Protein AF-A0AAR2LGB0-F1 (afdb_monomer_lite)

Organism: Pygocentrus nattereri (NCBI:txid42514)

Sequence (138 aa):
MSVANVSKIALDTPTNAQEAENTPTNSDILREIRSLKDSMNKQSTDMLKAINDIKGEIQSHSQRIGETEDRISQTEDDVRSLQSKVNLLEKTVETLSDKITEQEDRSRRSNLRLVGLPEKTDGSDFCMFLEKWLKATL

InterPro domains:
  IPR004244 Transposase, L1 [PTHR11505] (23-135)

Structure (mmCIF, N/CA/C/O backbone):
data_AF-A0AAR2LGB0-F1
#
_entry.id   AF-A0AAR2LGB0-F1
#
loop_
_atom_site.group_PDB
_atom_site.id
_atom_site.type_symbol
_atom_site.label_atom_id
_atom_site.label_alt_id
_atom_site.label_comp_id
_atom_site.label_asym_id
_atom_site.label_entity_id
_atom_site.label_seq_id
_atom_site.pdbx_PDB_ins_code
_atom_site.Cartn_x
_atom_site.Cartn_y
_atom_site.Cartn_z
_atom_site.occupancy
_atom_site.B_iso_or_equiv
_atom_site.auth_seq_id
_atom_site.auth_comp_id
_atom_site.auth_asym_id
_atom_site.auth_atom_id
_atom_site.pdbx_PDB_model_num
ATOM 1 N N . MET A 1 1 ? -77.966 22.226 111.808 1.00 41.66 1 MET A N 1
ATOM 2 C CA . MET A 1 1 ? -77.400 21.221 110.884 1.00 41.66 1 MET A CA 1
ATOM 3 C C . MET A 1 1 ? -77.951 21.501 109.496 1.00 41.66 1 MET A C 1
ATOM 5 O O . MET A 1 1 ? -79.123 21.251 109.272 1.00 41.66 1 MET A O 1
ATOM 9 N N . SER A 1 2 ? -77.156 22.099 108.612 1.00 38.88 2 SER A N 1
ATOM 10 C CA . SER A 1 2 ? -77.432 22.138 107.172 1.00 38.88 2 SER A CA 1
ATOM 11 C C . SER A 1 2 ? -76.120 22.492 106.479 1.00 38.88 2 SER A C 1
ATOM 13 O O . SER A 1 2 ? -75.632 23.610 106.623 1.00 38.88 2 SER A O 1
ATOM 15 N N . VAL A 1 3 ? -75.493 21.506 105.842 1.00 37.72 3 VAL A N 1
ATOM 16 C CA . VAL A 1 3 ? -74.303 21.699 105.006 1.00 37.72 3 VAL A CA 1
ATOM 17 C C . VAL A 1 3 ? -74.774 21.756 103.563 1.00 37.72 3 VAL A C 1
ATOM 19 O O . VAL A 1 3 ? -75.309 20.781 103.039 1.00 37.72 3 VAL A O 1
ATOM 22 N N . ALA A 1 4 ? -74.593 22.926 102.955 1.00 39.97 4 ALA A N 1
ATOM 23 C CA . ALA A 1 4 ? -74.747 23.152 101.531 1.00 39.97 4 ALA A CA 1
ATOM 24 C C . ALA A 1 4 ? -73.382 23.058 100.831 1.00 39.97 4 ALA A C 1
ATOM 26 O O . ALA A 1 4 ? -72.343 23.418 101.377 1.00 39.97 4 ALA A O 1
ATOM 27 N N . ASN A 1 5 ? -73.477 22.536 99.616 1.00 48.44 5 ASN A N 1
ATOM 28 C CA . ASN A 1 5 ? -72.507 22.339 98.544 1.00 48.44 5 ASN A CA 1
ATOM 29 C C . ASN A 1 5 ? -71.793 23.641 98.083 1.00 48.44 5 ASN A C 1
ATOM 31 O O . ASN A 1 5 ? -72.214 24.711 98.512 1.00 48.44 5 ASN A O 1
ATOM 35 N N . VAL A 1 6 ? -70.839 23.516 97.126 1.00 37.00 6 VAL A N 1
ATOM 36 C CA . VAL A 1 6 ? -70.042 24.535 96.358 1.00 37.00 6 VAL A CA 1
ATOM 37 C C . VAL A 1 6 ? -68.548 24.496 96.778 1.00 37.00 6 VAL A C 1
ATOM 39 O O . VAL A 1 6 ? -68.259 24.587 97.960 1.00 37.00 6 VAL A O 1
ATOM 42 N N . SER A 1 7 ? -67.506 24.343 95.942 1.00 40.44 7 SER A N 1
ATOM 43 C CA . SER A 1 7 ? -67.323 24.404 94.483 1.00 40.44 7 SER A CA 1
ATOM 44 C C . SER A 1 7 ? -65.999 23.748 94.044 1.00 40.44 7 SER A C 1
ATOM 46 O O . SER A 1 7 ? -65.049 23.654 94.817 1.00 40.44 7 SER A O 1
ATOM 48 N N . LYS A 1 8 ? -65.940 23.369 92.761 1.00 54.72 8 LYS A N 1
ATOM 49 C CA . LYS A 1 8 ? -64.760 22.914 92.004 1.00 54.72 8 LYS A CA 1
ATOM 50 C C . LYS A 1 8 ? -63.662 23.988 91.935 1.00 54.72 8 LYS A C 1
ATOM 52 O O . LYS A 1 8 ? -63.969 25.142 91.654 1.00 54.72 8 LYS A O 1
ATOM 57 N N . ILE A 1 9 ? -62.396 23.579 92.042 1.00 38.78 9 ILE A N 1
ATOM 58 C CA . ILE A 1 9 ? -61.240 24.345 91.548 1.00 38.78 9 ILE A CA 1
ATOM 59 C C . ILE A 1 9 ? -60.494 23.437 90.568 1.00 38.78 9 ILE A C 1
ATOM 61 O O . ILE A 1 9 ? -59.919 22.425 90.961 1.00 38.78 9 ILE A O 1
ATOM 65 N N . ALA A 1 10 ? -60.582 23.775 89.283 1.00 47.50 10 ALA A N 1
ATOM 66 C CA . ALA A 1 10 ? -59.796 23.173 88.218 1.00 47.50 10 ALA A CA 1
ATOM 67 C C . ALA A 1 10 ? -58.414 23.843 88.189 1.00 47.50 10 ALA A C 1
ATOM 69 O O . ALA A 1 10 ? -58.331 25.066 88.078 1.00 47.50 10 ALA A O 1
ATOM 70 N N . LEU A 1 11 ? -57.343 23.053 88.296 1.00 38.88 11 LEU A N 1
ATOM 71 C CA . LEU A 1 11 ? -56.022 23.464 87.828 1.00 38.88 11 LEU A CA 1
ATOM 72 C C . LEU A 1 11 ? -55.925 23.082 86.348 1.00 38.88 11 LEU A C 1
ATOM 74 O O . LEU A 1 11 ? -55.706 21.917 86.025 1.00 38.88 11 LEU A O 1
ATOM 78 N N . ASP A 1 12 ? -56.100 24.067 85.471 1.00 46.06 12 ASP A N 1
ATOM 79 C CA . ASP A 1 12 ? -55.697 23.975 84.069 1.00 46.06 12 ASP A CA 1
ATOM 80 C C . ASP A 1 12 ? -54.195 24.265 83.977 1.00 46.06 12 ASP A C 1
ATOM 82 O O . ASP A 1 12 ? -53.746 25.411 84.016 1.00 46.06 12 ASP A O 1
ATOM 86 N N . THR A 1 13 ? -53.404 23.206 83.850 1.00 42.31 13 THR A N 1
ATOM 87 C CA . THR A 1 13 ? -52.118 23.268 83.150 1.00 42.31 13 THR A CA 1
ATOM 88 C C . THR A 1 13 ? -52.354 22.778 81.725 1.00 42.31 13 THR A C 1
ATOM 90 O O . THR A 1 13 ? -52.750 21.620 81.569 1.00 42.31 13 THR A O 1
ATOM 93 N N . PRO A 1 14 ? -52.107 23.584 80.676 1.00 42.84 14 PRO A N 1
ATOM 94 C CA . PRO A 1 14 ? -52.171 23.089 79.314 1.00 42.84 14 PRO A CA 1
ATOM 95 C C . PRO A 1 14 ? -50.934 22.222 79.069 1.00 42.84 14 PRO A C 1
ATOM 97 O O . PRO A 1 14 ? -49.841 22.713 78.789 1.00 42.84 14 PRO A O 1
ATOM 100 N N . THR A 1 15 ? -51.095 20.906 79.200 1.00 41.28 15 THR A N 1
ATOM 101 C CA . THR A 1 15 ? -50.187 19.948 78.573 1.00 41.28 15 THR A CA 1
ATOM 102 C C . THR A 1 15 ? -50.335 20.126 77.066 1.00 41.28 15 THR A C 1
ATOM 104 O O . THR A 1 15 ? -51.326 19.701 76.476 1.00 41.28 15 THR A O 1
ATOM 107 N N . ASN A 1 16 ? -49.365 20.806 76.454 1.00 48.38 16 ASN A N 1
ATOM 108 C CA . ASN A 1 16 ? -49.228 20.917 75.008 1.00 48.38 16 ASN A CA 1
ATOM 109 C C . ASN A 1 16 ? -48.950 19.515 74.432 1.00 48.38 16 ASN A C 1
ATOM 111 O O . ASN A 1 16 ? -47.809 19.071 74.353 1.00 48.38 16 ASN A O 1
ATOM 115 N N . ALA A 1 17 ? -50.015 18.784 74.107 1.00 45.62 17 ALA A N 1
ATOM 116 C CA . ALA A 1 17 ? -49.994 17.393 73.658 1.00 45.62 17 ALA A CA 1
ATOM 117 C C . ALA A 1 17 ? -49.761 17.251 72.139 1.00 45.62 17 ALA A C 1
ATOM 119 O O . ALA A 1 17 ? -50.320 16.355 71.515 1.00 45.62 17 ALA A O 1
ATOM 120 N N . GLN A 1 18 ? -48.962 18.132 71.528 1.00 45.72 18 GLN A N 1
ATOM 121 C CA . GLN A 1 18 ? -48.789 18.179 70.067 1.00 45.72 18 GLN A CA 1
ATOM 122 C C . GLN A 1 18 ? -47.361 17.937 69.558 1.00 45.72 18 GLN A C 1
ATOM 124 O O . GLN A 1 18 ? -47.142 17.980 68.353 1.00 45.72 18 GLN A O 1
ATOM 129 N N . GLU A 1 19 ? -46.400 17.583 70.415 1.00 42.66 19 GLU A N 1
ATOM 130 C CA . GLU A 1 19 ? -45.032 17.250 69.962 1.00 42.66 19 GLU A CA 1
ATOM 131 C C . GLU A 1 19 ? -44.745 15.741 69.832 1.00 42.66 19 GLU A C 1
ATOM 133 O O . GLU A 1 19 ? -43.673 15.356 69.371 1.00 42.66 19 GLU A O 1
ATOM 138 N N . ALA A 1 20 ? -45.687 14.857 70.177 1.00 48.47 20 ALA A N 1
ATOM 139 C CA . ALA A 1 20 ? -45.423 13.413 70.218 1.00 48.47 20 ALA A CA 1
ATOM 140 C C . ALA A 1 20 ? -45.660 12.660 68.890 1.00 48.47 20 ALA A C 1
ATOM 142 O O . ALA A 1 20 ? -45.253 11.506 68.773 1.00 48.47 20 ALA A O 1
ATOM 143 N N . GLU A 1 21 ? -46.286 13.274 67.881 1.00 51.81 21 GLU A N 1
ATOM 144 C CA . GLU A 1 21 ? -46.810 12.527 66.720 1.00 51.81 21 GLU A CA 1
ATOM 145 C C . GLU A 1 21 ? -45.844 12.398 65.527 1.00 51.81 21 GLU A C 1
ATOM 147 O O . GLU A 1 21 ? -46.144 11.696 64.568 1.00 51.81 21 GLU A O 1
ATOM 152 N N . ASN A 1 22 ? -44.652 13.002 65.594 1.00 64.81 22 ASN A N 1
ATOM 153 C CA . ASN A 1 22 ? -43.679 13.001 64.488 1.00 64.81 22 ASN A CA 1
ATOM 154 C C . ASN A 1 22 ? -42.336 12.336 64.825 1.00 64.81 22 ASN A C 1
ATOM 156 O O . ASN A 1 22 ? -41.328 12.603 64.169 1.00 64.81 22 ASN A O 1
ATOM 160 N N . THR A 1 23 ? -42.288 11.459 65.832 1.00 67.75 23 THR A N 1
ATOM 161 C CA . THR A 1 23 ? -41.100 10.616 66.024 1.00 67.75 23 THR A CA 1
ATOM 162 C C . THR A 1 23 ? -41.213 9.392 65.109 1.00 67.75 23 THR A C 1
ATOM 164 O O . THR A 1 23 ? -42.145 8.605 65.273 1.00 67.75 23 THR A O 1
ATOM 167 N N . PRO A 1 24 ? -40.328 9.232 64.103 1.00 73.94 24 PRO A N 1
ATOM 168 C CA . PRO A 1 24 ? -40.399 8.097 63.191 1.00 73.94 24 PRO A CA 1
ATOM 169 C C . PRO A 1 24 ? -40.338 6.802 63.994 1.00 73.94 24 PRO A C 1
ATOM 171 O O . PRO A 1 24 ? -39.441 6.597 64.815 1.00 73.94 24 PRO A O 1
ATOM 174 N N . THR A 1 25 ? -41.315 5.928 63.769 1.00 88.69 25 THR A N 1
ATOM 175 C CA . THR A 1 25 ? -41.416 4.684 64.528 1.00 88.69 25 THR A CA 1
ATOM 176 C C . THR A 1 25 ? -40.295 3.747 64.074 1.00 88.69 25 THR A C 1
ATOM 178 O O . THR A 1 25 ? -39.894 3.767 62.911 1.00 88.69 25 THR A O 1
ATOM 181 N N . ASN A 1 26 ? -39.827 2.835 64.933 1.00 89.62 26 ASN A N 1
ATOM 182 C CA . ASN A 1 26 ? -38.861 1.790 64.542 1.00 89.62 26 ASN A CA 1
ATOM 183 C C . ASN A 1 26 ? -39.287 1.023 63.269 1.00 89.62 26 ASN A C 1
ATOM 185 O O . ASN A 1 26 ? -38.449 0.582 62.487 1.00 89.62 26 ASN A O 1
ATOM 189 N N . SER A 1 27 ? -40.599 0.898 63.041 1.00 90.69 27 SER A N 1
ATOM 190 C CA . SER A 1 27 ? -41.189 0.341 61.819 1.00 90.69 27 SER A CA 1
ATOM 191 C C . SER A 1 27 ? -40.844 1.151 60.558 1.00 90.69 27 SER A C 1
ATOM 193 O O . SER A 1 27 ? -40.460 0.560 59.546 1.00 90.69 27 SER A O 1
ATOM 195 N N . ASP A 1 28 ? -40.928 2.484 60.623 1.00 92.44 28 ASP A N 1
ATOM 196 C CA . ASP A 1 28 ? -40.602 3.380 59.509 1.00 92.44 28 ASP A CA 1
ATOM 197 C C . ASP A 1 28 ? -39.108 3.322 59.192 1.00 92.44 28 ASP A C 1
ATOM 199 O O . ASP A 1 28 ? -38.730 3.165 58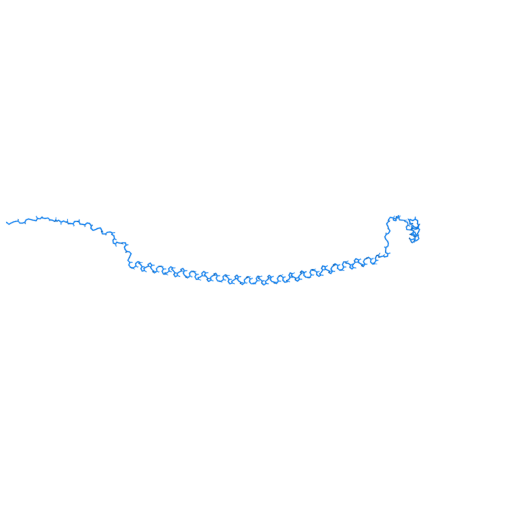.034 1.00 92.44 28 ASP A O 1
ATOM 203 N N . ILE A 1 29 ? -38.260 3.319 60.226 1.00 93.38 29 ILE A N 1
ATOM 204 C CA . ILE A 1 29 ? -36.805 3.176 60.079 1.00 93.38 29 ILE A CA 1
ATOM 205 C C . ILE A 1 29 ? -36.464 1.853 59.371 1.00 93.38 29 ILE A C 1
ATOM 207 O O . ILE A 1 29 ? -35.687 1.831 58.418 1.00 93.38 29 ILE A O 1
ATOM 211 N N . LEU A 1 30 ? -37.086 0.738 59.774 1.00 93.88 30 LEU A N 1
ATOM 212 C CA . LEU A 1 30 ? -36.885 -0.567 59.131 1.00 93.88 30 LEU A CA 1
ATOM 213 C C . LEU A 1 30 ? -37.427 -0.624 57.694 1.00 93.88 30 LEU A C 1
ATOM 215 O O . LEU A 1 30 ? -36.921 -1.400 56.877 1.00 93.88 30 LEU A O 1
ATOM 219 N N . ARG A 1 31 ? -38.474 0.142 57.362 1.00 95.38 31 ARG A N 1
ATOM 220 C CA . ARG A 1 31 ? -38.957 0.277 55.979 1.00 95.38 31 ARG A CA 1
ATOM 221 C C . ARG A 1 31 ? -37.936 1.021 55.126 1.00 95.38 31 ARG A C 1
ATOM 223 O O . ARG A 1 31 ? -37.574 0.507 54.071 1.00 95.38 31 ARG A O 1
ATOM 230 N N . GLU A 1 32 ? -37.428 2.155 55.597 1.00 95.31 32 GLU A N 1
ATOM 231 C CA . GLU A 1 32 ? -36.436 2.938 54.855 1.00 95.31 32 GLU A CA 1
ATOM 232 C C . GLU A 1 32 ? -35.113 2.184 54.683 1.00 95.31 32 GLU A C 1
ATOM 234 O O . GLU A 1 32 ? -34.548 2.192 53.595 1.00 95.31 32 GLU A O 1
ATOM 239 N N . ILE A 1 33 ? -34.657 1.429 55.691 1.00 95.88 33 ILE A N 1
ATOM 240 C CA . ILE A 1 33 ? -33.471 0.561 55.556 1.00 95.88 33 ILE A CA 1
ATOM 241 C C . ILE A 1 33 ? -33.677 -0.496 54.461 1.00 95.88 33 ILE A C 1
ATOM 243 O O . ILE A 1 33 ? -32.760 -0.766 53.684 1.00 95.88 33 ILE A O 1
ATOM 247 N N . ARG A 1 34 ? -34.872 -1.098 54.374 1.00 96.19 34 ARG A N 1
ATOM 248 C CA . ARG A 1 34 ? -35.196 -2.057 53.303 1.00 96.19 34 ARG A CA 1
ATOM 249 C C . ARG A 1 34 ? -35.237 -1.381 51.936 1.00 96.19 34 ARG A C 1
ATOM 251 O O . ARG A 1 34 ? -34.611 -1.884 51.013 1.00 96.19 34 ARG A O 1
ATOM 258 N N . SER A 1 35 ? -35.881 -0.221 51.840 1.00 97.06 35 SER A N 1
ATOM 259 C CA . SER A 1 35 ? -35.918 0.590 50.619 1.00 97.06 35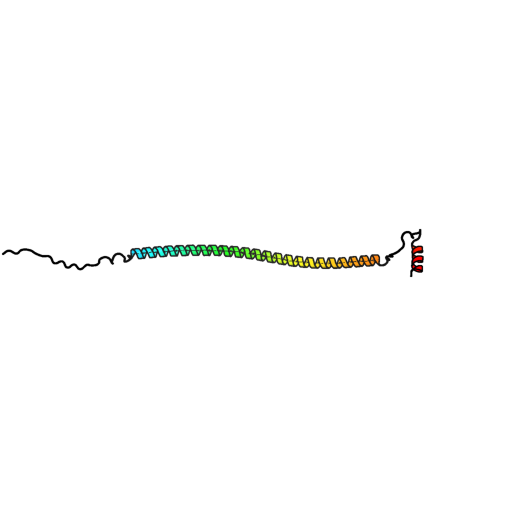 SER A CA 1
ATOM 260 C C . SER A 1 35 ? -34.509 0.960 50.137 1.00 97.06 35 SER A C 1
ATOM 262 O O . SER A 1 35 ? -34.167 0.757 48.972 1.00 97.06 35 SER A O 1
ATOM 264 N N . LEU A 1 36 ? -33.645 1.413 51.052 1.00 97.31 36 LEU A N 1
ATOM 265 C CA . LEU A 1 36 ? -32.252 1.737 50.758 1.00 97.31 36 LEU A CA 1
ATOM 266 C C . LEU A 1 36 ? -31.478 0.502 50.288 1.00 97.31 36 LEU A C 1
ATOM 268 O O . LEU A 1 36 ? -30.767 0.577 49.289 1.00 97.31 36 LEU A O 1
ATOM 272 N N . LYS A 1 37 ? -31.648 -0.641 50.965 1.00 97.25 37 LYS A N 1
ATOM 273 C CA . LYS A 1 37 ? -31.042 -1.917 50.563 1.00 97.25 37 LYS A CA 1
ATOM 274 C C . LYS A 1 37 ? -31.458 -2.303 49.142 1.00 97.25 37 LYS A C 1
ATOM 276 O O . LYS A 1 37 ? -30.603 -2.682 48.346 1.00 97.25 37 LYS A O 1
ATOM 281 N N . ASP A 1 38 ? -32.742 -2.203 48.817 1.00 97.31 38 ASP A N 1
ATOM 282 C CA . ASP A 1 38 ? -33.262 -2.569 47.499 1.00 97.31 38 ASP A CA 1
ATOM 283 C C . ASP A 1 38 ? -32.760 -1.611 46.410 1.00 97.31 38 ASP A C 1
ATOM 285 O O . ASP A 1 38 ? -32.332 -2.057 45.344 1.00 97.31 38 ASP A O 1
ATOM 289 N N . SER A 1 39 ? -32.714 -0.307 46.702 1.00 97.94 39 SER A N 1
ATOM 290 C CA . SER A 1 39 ? -32.137 0.709 45.816 1.00 97.94 39 SER A CA 1
ATOM 291 C C . SER A 1 39 ? -30.647 0.463 45.552 1.00 97.94 39 SER A C 1
ATOM 293 O O . SER A 1 39 ? -30.223 0.417 44.397 1.00 97.94 39 SER A O 1
ATOM 295 N N . MET A 1 40 ? -29.857 0.213 46.603 1.00 97.56 40 MET A N 1
ATOM 296 C CA . MET A 1 40 ? -28.430 -0.101 46.479 1.00 97.56 40 MET A CA 1
ATOM 297 C C . MET A 1 40 ? -28.194 -1.387 45.686 1.00 97.56 40 MET A C 1
ATOM 299 O O . MET A 1 40 ? -27.305 -1.430 44.837 1.00 97.56 40 MET A O 1
ATOM 303 N N . ASN A 1 41 ? -28.997 -2.427 45.924 1.00 97.69 41 ASN A N 1
ATOM 304 C CA . ASN A 1 41 ? -28.912 -3.669 45.160 1.00 97.69 41 ASN A CA 1
ATOM 305 C C . ASN A 1 41 ? -29.208 -3.426 43.681 1.00 97.69 41 ASN A C 1
ATOM 307 O O . ASN A 1 41 ? -28.454 -3.898 42.834 1.00 97.69 41 ASN A O 1
ATOM 311 N N . LYS A 1 42 ? -30.249 -2.645 43.373 1.00 97.75 42 LYS A N 1
ATOM 312 C CA . LYS A 1 42 ? -30.596 -2.283 41.997 1.00 97.75 42 LYS A CA 1
ATOM 313 C C . LYS A 1 42 ? -29.478 -1.492 41.313 1.00 97.75 42 LYS A C 1
ATOM 315 O O . LYS A 1 42 ? -29.071 -1.837 40.209 1.00 97.75 42 LYS A O 1
ATOM 320 N N . GLN A 1 43 ? -28.928 -0.478 41.980 1.00 98.00 43 GLN A N 1
ATOM 321 C CA . GLN A 1 43 ? -27.793 0.277 41.442 1.00 98.00 43 GLN A CA 1
ATOM 322 C C . GLN A 1 43 ? -26.571 -0.619 41.216 1.00 98.00 43 GLN A C 1
ATOM 324 O O . GL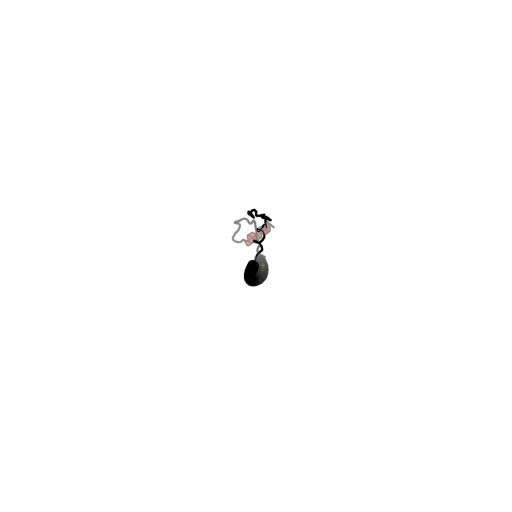N A 1 43 ? -25.905 -0.496 40.193 1.00 98.00 43 GLN A O 1
ATOM 329 N N . SER A 1 44 ? -26.295 -1.547 42.134 1.00 98.19 44 SER A N 1
ATOM 330 C CA . SER A 1 44 ? -25.207 -2.517 41.986 1.00 98.19 44 SER A CA 1
ATOM 331 C C . SER A 1 44 ? -25.417 -3.425 40.771 1.00 98.19 44 SER A C 1
ATOM 333 O O . SER A 1 44 ? -24.502 -3.601 39.967 1.00 98.19 44 SER A O 1
ATOM 335 N N . THR A 1 45 ? -26.635 -3.939 40.565 1.00 98.12 45 THR A N 1
ATOM 336 C CA . THR A 1 45 ? -26.952 -4.752 39.380 1.00 98.12 45 THR A CA 1
ATOM 337 C C . THR A 1 45 ? -26.847 -3.957 38.083 1.00 98.12 45 THR A C 1
ATOM 339 O O . THR A 1 45 ? -26.303 -4.468 37.104 1.00 98.12 45 THR A O 1
ATOM 342 N N . ASP A 1 46 ? -27.306 -2.705 38.079 1.00 98.19 46 ASP A N 1
ATOM 343 C CA . ASP A 1 46 ? -27.243 -1.832 36.906 1.00 98.19 46 ASP A CA 1
ATOM 344 C C . ASP A 1 46 ? -25.784 -1.484 36.560 1.00 98.19 46 ASP A C 1
ATOM 346 O O . ASP A 1 46 ? -25.392 -1.543 35.393 1.00 98.19 46 ASP A O 1
ATOM 350 N N . MET A 1 47 ? -24.943 -1.215 37.568 1.00 98.25 47 MET A N 1
ATOM 351 C CA . MET A 1 47 ? -23.503 -1.003 37.380 1.00 98.25 47 MET A CA 1
ATOM 352 C C . MET A 1 47 ? -22.802 -2.250 36.838 1.00 98.25 47 MET A C 1
ATOM 354 O O . MET A 1 47 ? -22.011 -2.145 35.904 1.00 98.25 47 MET A O 1
ATOM 358 N N . LEU A 1 48 ? -23.097 -3.436 37.380 1.00 98.19 48 LEU A N 1
ATOM 359 C CA . LEU A 1 48 ? -22.525 -4.691 36.882 1.00 98.19 48 LEU A CA 1
ATOM 360 C C . LEU A 1 48 ? -22.908 -4.952 35.424 1.00 98.19 48 LEU A C 1
ATOM 362 O O . LEU A 1 48 ? -22.079 -5.424 34.645 1.00 98.19 48 LEU A O 1
ATOM 366 N N . LYS A 1 49 ? -24.145 -4.619 35.043 1.00 98.25 49 LYS A N 1
ATOM 367 C CA . LYS A 1 49 ? -24.591 -4.704 33.654 1.00 98.25 49 LYS A CA 1
ATOM 368 C C . LYS A 1 49 ? -23.791 -3.753 32.762 1.00 98.25 49 LYS A C 1
ATOM 370 O O . LYS A 1 49 ? -23.194 -4.213 31.797 1.00 98.25 49 LYS A O 1
ATOM 375 N N . ALA A 1 50 ? -23.698 -2.475 33.131 1.00 98.38 50 ALA A N 1
ATOM 376 C CA . ALA A 1 50 ? -22.940 -1.486 32.364 1.00 98.38 50 ALA A CA 1
ATOM 377 C C . ALA A 1 50 ? -21.456 -1.872 32.210 1.00 98.38 50 ALA A C 1
ATOM 379 O O . ALA A 1 50 ? -20.888 -1.729 31.131 1.00 98.38 50 ALA A O 1
ATOM 380 N N . ILE A 1 51 ? -20.831 -2.416 33.260 1.00 98.38 51 ILE A N 1
ATOM 381 C CA . ILE A 1 51 ? -19.446 -2.908 33.205 1.00 98.38 51 ILE A CA 1
ATOM 382 C C . ILE A 1 51 ? -19.307 -4.067 32.212 1.00 98.38 51 ILE A C 1
ATOM 384 O O . ILE A 1 51 ? -18.336 -4.111 31.457 1.00 98.38 51 ILE A O 1
ATOM 388 N N . ASN A 1 52 ? -20.254 -5.007 32.202 1.00 98.25 52 ASN A N 1
ATOM 389 C CA . ASN A 1 52 ? -20.232 -6.120 31.254 1.00 98.25 52 ASN A CA 1
ATOM 390 C C . ASN A 1 52 ? -20.443 -5.652 29.811 1.00 98.25 52 ASN A C 1
ATOM 392 O O . ASN A 1 52 ? -19.747 -6.141 28.922 1.00 98.25 52 ASN A O 1
ATOM 396 N N . ASP A 1 53 ? -21.337 -4.688 29.594 1.00 98.38 53 ASP A N 1
ATOM 397 C CA . ASP A 1 53 ? -21.580 -4.100 28.276 1.00 98.38 53 ASP A CA 1
ATOM 398 C C . ASP A 1 53 ? -20.303 -3.406 27.761 1.00 98.38 53 ASP A C 1
ATOM 400 O O . ASP A 1 53 ? -19.810 -3.735 26.681 1.00 98.38 53 ASP A O 1
ATOM 404 N N . ILE A 1 54 ? -19.672 -2.560 28.589 1.00 98.44 54 ILE A N 1
ATOM 405 C CA . ILE A 1 54 ? -18.396 -1.894 28.267 1.00 98.44 54 ILE A CA 1
ATOM 406 C C . ILE A 1 54 ? -17.287 -2.916 27.996 1.00 98.44 54 ILE A C 1
ATOM 408 O O . ILE A 1 54 ? -16.510 -2.765 27.055 1.00 98.44 54 ILE A O 1
ATOM 412 N N . LYS A 1 55 ? -17.198 -3.984 28.796 1.00 98.38 55 LYS A N 1
ATOM 413 C CA . LYS A 1 55 ? -16.220 -5.056 28.573 1.00 98.38 55 LYS A CA 1
ATOM 414 C C . LYS A 1 55 ? -16.419 -5.712 27.203 1.00 98.38 55 LYS A C 1
ATOM 416 O O . LYS A 1 55 ? -15.430 -5.981 26.521 1.00 98.38 55 LYS A O 1
ATOM 421 N N . GLY A 1 56 ? -17.667 -5.955 26.804 1.00 98.50 56 GLY A N 1
ATOM 422 C CA . GLY A 1 56 ? -17.999 -6.494 25.486 1.00 98.50 56 GLY A CA 1
ATOM 423 C C . GLY A 1 56 ? -17.596 -5.549 24.353 1.00 98.50 56 GLY A C 1
ATOM 424 O O . GLY A 1 56 ? -16.967 -5.977 23.384 1.00 98.50 56 GLY A O 1
ATOM 425 N N . GLU A 1 57 ? -17.878 -4.254 24.498 1.00 98.44 57 GLU A N 1
ATOM 426 C CA . GLU A 1 57 ? -17.472 -3.235 23.525 1.00 98.44 57 GLU A CA 1
ATOM 427 C C . GLU A 1 57 ? -15.949 -3.136 23.393 1.00 98.44 57 GLU A C 1
ATOM 429 O O . GLU A 1 57 ? -15.433 -3.135 22.274 1.00 98.44 57 GLU A O 1
ATOM 434 N N . ILE A 1 58 ? -15.215 -3.146 24.512 1.00 98.56 58 ILE A N 1
ATOM 435 C CA . ILE A 1 58 ? -13.744 -3.134 24.521 1.00 98.56 58 ILE A CA 1
ATOM 436 C C . ILE A 1 58 ? -13.182 -4.361 23.798 1.00 98.56 58 ILE A C 1
ATOM 438 O O . ILE A 1 58 ? -12.255 -4.223 23.002 1.00 98.56 58 ILE A O 1
ATOM 442 N N . GLN A 1 59 ? -13.738 -5.553 24.028 1.00 98.44 59 GLN A N 1
ATOM 443 C CA . GLN A 1 59 ? -13.303 -6.767 23.328 1.00 98.44 59 GLN A CA 1
ATOM 444 C C . GLN A 1 59 ? -13.545 -6.667 21.817 1.00 98.44 59 GLN A C 1
ATOM 446 O O . GLN A 1 59 ? -12.647 -6.965 21.030 1.00 98.44 59 GLN A O 1
ATOM 451 N N . SER A 1 60 ? -14.720 -6.180 21.412 1.00 98.50 60 SER A N 1
ATOM 452 C CA . SER A 1 60 ? -15.053 -5.939 20.003 1.00 98.50 60 SER A CA 1
ATOM 453 C C . SER A 1 60 ? -14.115 -4.915 19.355 1.00 98.50 60 SER A C 1
ATOM 455 O O . SER A 1 60 ? -13.625 -5.118 18.244 1.00 98.50 60 SER A O 1
ATOM 457 N N . HIS A 1 61 ? -13.813 -3.818 20.054 1.00 98.44 61 HIS A N 1
ATOM 458 C CA . HIS A 1 61 ? -12.881 -2.803 19.570 1.00 98.44 61 HIS A CA 1
ATOM 459 C C . HIS A 1 61 ? -11.458 -3.343 19.467 1.00 98.44 61 HIS A C 1
ATOM 461 O O . HIS A 1 61 ? -10.809 -3.115 18.452 1.00 98.44 61 HIS A O 1
ATOM 467 N N . SER A 1 62 ? -10.999 -4.111 20.456 1.00 98.44 62 SER A N 1
ATOM 468 C CA . SER A 1 62 ? -9.682 -4.749 20.423 1.00 98.44 62 SER A CA 1
ATOM 469 C C . SER A 1 62 ? -9.536 -5.690 19.228 1.00 98.44 62 SER A C 1
ATOM 471 O O . SER A 1 62 ? -8.497 -5.675 18.577 1.00 98.44 62 SER A O 1
ATOM 473 N N . GLN A 1 63 ? -10.574 -6.470 18.905 1.00 98.38 63 GLN A N 1
ATOM 474 C CA . GLN A 1 63 ? -10.567 -7.333 17.724 1.00 98.38 63 GLN A CA 1
ATOM 475 C C . GLN A 1 63 ? -10.475 -6.511 16.432 1.00 98.38 63 GLN A C 1
ATOM 477 O O . GLN A 1 63 ? -9.610 -6.761 15.598 1.00 98.38 63 GLN A O 1
ATOM 482 N N . ARG A 1 64 ? -11.335 -5.496 16.280 1.00 98.38 64 ARG A N 1
ATOM 483 C CA . ARG A 1 64 ? -11.350 -4.637 15.085 1.00 98.38 64 ARG A CA 1
ATOM 484 C C . ARG A 1 64 ? -10.043 -3.870 14.889 1.00 98.38 64 ARG A C 1
ATOM 486 O O . ARG A 1 64 ? -9.652 -3.624 13.749 1.00 98.38 64 ARG A O 1
ATOM 493 N N . ILE A 1 65 ? -9.404 -3.457 15.983 1.00 98.50 65 ILE A N 1
ATOM 494 C CA . ILE A 1 65 ? -8.089 -2.811 15.955 1.00 98.50 65 ILE A CA 1
ATOM 495 C C . ILE A 1 65 ? -7.050 -3.801 15.437 1.00 98.50 65 ILE A C 1
ATOM 497 O O . ILE A 1 65 ? -6.398 -3.472 14.456 1.00 98.50 65 ILE A O 1
ATOM 501 N N . GLY A 1 66 ? -6.982 -5.020 15.984 1.00 98.44 66 GLY A N 1
ATOM 502 C CA . GLY A 1 66 ? -6.048 -6.044 15.500 1.00 98.44 66 GLY A CA 1
ATOM 503 C C . GLY A 1 66 ? -6.228 -6.357 14.010 1.00 98.44 66 GLY A C 1
ATOM 504 O O . GLY A 1 66 ? -5.275 -6.306 13.243 1.00 98.44 66 GLY A O 1
ATOM 505 N N . GLU A 1 67 ? -7.469 -6.549 13.554 1.00 98.38 67 GLU A N 1
ATOM 506 C CA . GLU A 1 67 ? -7.763 -6.760 12.126 1.00 98.38 67 GLU A CA 1
ATOM 507 C C . GLU A 1 67 ? -7.329 -5.572 11.247 1.00 98.38 67 GLU A C 1
ATOM 509 O O . GLU A 1 67 ? -6.942 -5.738 10.088 1.00 98.38 67 GLU A O 1
ATOM 514 N N . THR A 1 68 ? -7.423 -4.350 11.775 1.00 98.25 68 THR A N 1
ATOM 515 C CA . THR A 1 68 ? -6.993 -3.142 11.063 1.00 98.25 68 THR A CA 1
ATOM 516 C C . THR A 1 68 ? -5.472 -3.035 11.033 1.00 98.25 68 THR A C 1
ATOM 518 O O . THR A 1 68 ? -4.924 -2.702 9.986 1.00 98.25 68 THR A O 1
ATOM 521 N N . GLU A 1 69 ? -4.793 -3.350 12.135 1.00 98.44 69 GLU A N 1
ATOM 522 C CA . GLU A 1 69 ? -3.331 -3.399 12.228 1.00 98.44 69 GLU A CA 1
ATOM 523 C C . GLU A 1 69 ? -2.751 -4.418 11.238 1.00 98.44 69 GLU A C 1
ATOM 525 O O . GLU A 1 69 ? -1.862 -4.066 10.464 1.00 98.44 69 GLU A O 1
ATOM 530 N N . ASP A 1 70 ? -3.327 -5.620 11.158 1.00 98.44 70 ASP A N 1
ATOM 531 C CA . ASP A 1 70 ? -2.915 -6.654 10.200 1.00 98.44 70 ASP A CA 1
ATOM 532 C C . ASP A 1 70 ? -3.078 -6.181 8.747 1.00 98.44 70 ASP A C 1
ATOM 534 O O . ASP A 1 70 ? -2.178 -6.322 7.914 1.00 98.44 70 ASP A O 1
ATOM 538 N N . ARG A 1 71 ? -4.222 -5.556 8.429 1.00 98.25 71 ARG A N 1
ATOM 539 C CA . ARG A 1 71 ? -4.479 -4.994 7.093 1.00 98.25 71 ARG A CA 1
ATOM 540 C C . ARG A 1 71 ? -3.520 -3.861 6.744 1.00 98.25 71 ARG A C 1
ATOM 542 O O . ARG A 1 71 ? -3.118 -3.753 5.583 1.00 98.25 71 ARG A O 1
ATOM 549 N N . ILE A 1 72 ? -3.180 -3.008 7.711 1.00 98.50 72 ILE A N 1
ATOM 550 C CA . ILE A 1 72 ? -2.200 -1.934 7.526 1.00 98.50 72 ILE A CA 1
ATOM 551 C C . ILE A 1 72 ? -0.825 -2.542 7.267 1.00 98.50 72 ILE A C 1
ATOM 553 O O . ILE A 1 72 ? -0.211 -2.179 6.270 1.00 98.50 72 ILE A O 1
ATOM 557 N N . SER A 1 73 ? -0.392 -3.516 8.072 1.00 98.38 73 SER A N 1
ATOM 558 C CA . SER A 1 73 ? 0.894 -4.197 7.886 1.00 98.38 73 SER A CA 1
ATOM 559 C C . SER A 1 73 ? 1.014 -4.801 6.486 1.00 98.38 73 SER A C 1
ATOM 561 O O . SER A 1 73 ? 2.000 -4.559 5.793 1.00 98.38 73 SER A O 1
ATOM 563 N N . GLN A 1 74 ? -0.018 -5.516 6.024 1.00 98.38 74 GLN A N 1
ATOM 564 C CA . GLN A 1 74 ? -0.025 -6.086 4.675 1.00 98.38 74 GLN A CA 1
ATOM 565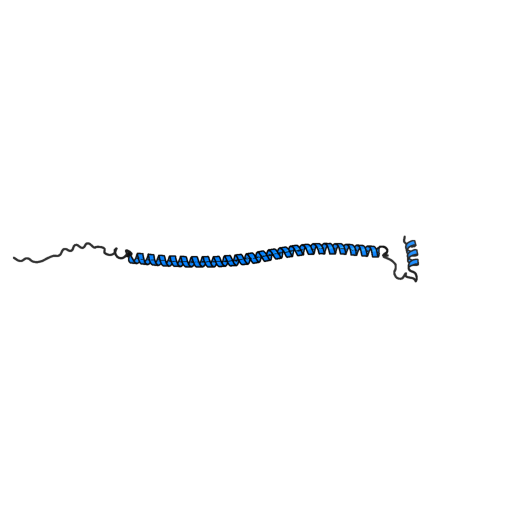 C C . GLN A 1 74 ? 0.042 -4.999 3.592 1.00 98.38 74 GLN A C 1
ATOM 567 O O . GLN A 1 74 ? 0.794 -5.122 2.627 1.00 98.38 74 GLN A O 1
ATOM 572 N N . THR A 1 75 ? -0.719 -3.914 3.761 1.00 98.31 75 THR A N 1
ATOM 573 C CA . THR A 1 75 ? -0.722 -2.795 2.807 1.00 98.31 75 THR A CA 1
ATOM 574 C C . THR A 1 75 ? 0.642 -2.105 2.753 1.00 98.31 75 THR A C 1
ATOM 576 O O . THR A 1 75 ? 1.102 -1.735 1.675 1.00 98.31 75 THR A O 1
ATOM 579 N N . GLU A 1 76 ? 1.314 -1.935 3.892 1.00 98.50 76 GLU A N 1
ATOM 580 C CA . GLU A 1 76 ? 2.661 -1.364 3.945 1.00 98.50 76 GLU A CA 1
ATOM 581 C C . GLU A 1 76 ? 3.681 -2.231 3.201 1.00 98.50 76 GLU A C 1
ATOM 583 O O . GLU A 1 76 ? 4.501 -1.701 2.446 1.00 98.50 76 GLU A O 1
ATOM 588 N N . ASP A 1 77 ? 3.618 -3.551 3.370 1.00 98.38 77 ASP A N 1
ATOM 589 C CA . ASP A 1 77 ? 4.505 -4.484 2.674 1.00 98.38 77 ASP A CA 1
ATOM 590 C C . ASP A 1 77 ? 4.259 -4.489 1.160 1.00 98.38 77 ASP A C 1
ATOM 592 O O . ASP A 1 77 ? 5.211 -4.433 0.370 1.00 98.38 77 ASP A O 1
ATOM 596 N N . ASP A 1 78 ? 2.993 -4.447 0.740 1.00 98.38 78 ASP A N 1
ATOM 597 C CA . ASP A 1 78 ? 2.619 -4.330 -0.670 1.00 98.38 78 ASP A CA 1
ATOM 598 C C . ASP A 1 78 ? 3.136 -3.017 -1.276 1.00 98.38 78 ASP A C 1
ATOM 600 O O . ASP A 1 78 ? 3.700 -3.011 -2.375 1.00 98.38 78 ASP A O 1
ATOM 604 N N . VAL A 1 79 ? 3.016 -1.898 -0.551 1.00 98.56 79 VAL A N 1
ATOM 605 C CA . VAL A 1 79 ? 3.540 -0.594 -0.984 1.00 98.56 79 VAL A CA 1
ATOM 606 C C . VAL A 1 79 ? 5.061 -0.633 -1.132 1.00 98.56 79 VAL A C 1
ATOM 608 O O . VAL A 1 79 ? 5.572 -0.182 -2.160 1.00 98.56 79 VAL A O 1
ATOM 611 N N . ARG A 1 80 ? 5.795 -1.213 -0.173 1.00 98.38 80 ARG A N 1
ATOM 612 C CA . ARG A 1 80 ? 7.262 -1.371 -0.265 1.00 98.38 80 ARG A CA 1
ATOM 613 C C . ARG A 1 80 ? 7.662 -2.206 -1.485 1.00 98.38 80 ARG A C 1
ATOM 615 O O . ARG A 1 80 ? 8.600 -1.855 -2.211 1.00 98.38 80 ARG A O 1
ATOM 622 N N . SER A 1 81 ? 6.935 -3.293 -1.744 1.00 98.38 81 SER A N 1
ATOM 623 C CA . SER A 1 81 ? 7.145 -4.157 -2.910 1.00 98.38 81 SER A CA 1
ATOM 624 C C . SER A 1 81 ? 6.895 -3.409 -4.226 1.00 98.38 81 SER A C 1
ATOM 626 O O . SER A 1 81 ? 7.732 -3.428 -5.135 1.00 98.38 81 SER A O 1
ATOM 628 N N . LEU A 1 82 ? 5.788 -2.665 -4.313 1.00 98.38 82 LEU A N 1
ATOM 629 C CA . LEU A 1 82 ? 5.449 -1.855 -5.483 1.00 98.38 82 LEU A CA 1
ATOM 630 C C . LEU A 1 82 ? 6.478 -0.751 -5.736 1.00 98.38 82 LEU A C 1
ATOM 632 O O . LEU A 1 82 ? 6.925 -0.599 -6.870 1.00 98.38 82 LEU A O 1
ATOM 636 N N . GLN A 1 83 ? 6.912 -0.031 -4.701 1.00 98.56 83 GLN A N 1
ATOM 637 C CA . GLN A 1 83 ? 7.961 0.989 -4.812 1.00 98.56 83 GLN A CA 1
ATOM 638 C C . GLN A 1 83 ? 9.273 0.401 -5.343 1.00 98.56 83 GLN A C 1
ATOM 640 O O . GLN A 1 83 ? 9.927 1.001 -6.200 1.00 98.56 83 GLN A O 1
ATOM 645 N N . SER A 1 84 ? 9.643 -0.795 -4.882 1.00 98.31 84 SER A N 1
ATOM 646 C CA . SER A 1 84 ? 10.835 -1.503 -5.364 1.00 98.31 84 SER A CA 1
ATOM 647 C C . SER A 1 84 ? 10.706 -1.876 -6.843 1.00 98.31 84 SER A C 1
ATOM 649 O O . SER A 1 84 ? 11.637 -1.679 -7.627 1.00 98.31 84 SER A O 1
ATOM 651 N N . LYS A 1 85 ? 9.527 -2.361 -7.252 1.00 98.38 85 LYS A N 1
ATOM 652 C CA . LYS A 1 85 ? 9.234 -2.705 -8.648 1.00 98.38 85 LYS A CA 1
ATOM 653 C C . LYS A 1 85 ? 9.236 -1.478 -9.560 1.00 98.38 85 LYS A C 1
ATOM 655 O O . LYS A 1 85 ? 9.780 -1.558 -10.657 1.00 98.38 85 LYS A O 1
ATOM 660 N N . VAL A 1 86 ? 8.664 -0.360 -9.116 1.00 98.62 86 VAL A N 1
ATOM 661 C CA . VAL A 1 86 ? 8.668 0.906 -9.863 1.00 98.62 86 VAL A CA 1
ATOM 662 C C . VAL A 1 86 ? 10.099 1.378 -10.098 1.00 98.62 86 VAL A C 1
ATOM 664 O O . VAL A 1 86 ? 10.474 1.562 -11.249 1.00 98.62 86 VAL A O 1
ATOM 667 N N . ASN A 1 87 ? 10.934 1.427 -9.056 1.00 98.38 87 ASN A N 1
ATOM 668 C CA . ASN A 1 87 ? 12.346 1.803 -9.194 1.00 98.38 87 ASN A CA 1
ATOM 669 C C . ASN A 1 87 ? 13.107 0.911 -10.190 1.00 98.38 87 ASN A C 1
ATOM 671 O O . ASN A 1 87 ? 13.948 1.384 -10.955 1.00 98.38 87 ASN A O 1
ATOM 675 N N . LEU A 1 88 ? 12.843 -0.400 -10.181 1.00 98.31 88 LEU A N 1
ATOM 676 C CA . LEU A 1 88 ? 13.467 -1.323 -11.129 1.00 98.31 88 LEU A CA 1
ATOM 677 C C . LEU A 1 88 ? 13.012 -1.048 -12.569 1.00 98.31 88 LEU A C 1
ATOM 679 O O . LEU A 1 88 ? 13.829 -1.072 -13.493 1.00 98.31 88 LEU A O 1
ATOM 683 N N . LEU A 1 89 ? 11.717 -0.798 -12.761 1.00 98.44 89 LEU A N 1
ATOM 684 C CA . LEU A 1 89 ? 11.152 -0.491 -14.070 1.00 98.44 89 LEU A CA 1
ATOM 685 C C . LEU A 1 89 ? 11.675 0.841 -14.606 1.00 98.44 89 LEU A C 1
ATOM 687 O O . LEU A 1 89 ? 12.070 0.887 -15.765 1.00 98.44 89 LEU A O 1
ATOM 691 N N . GLU A 1 90 ? 11.760 1.877 -13.775 1.00 98.56 90 GLU A N 1
ATOM 692 C CA . GLU A 1 90 ? 12.325 3.181 -14.145 1.00 98.56 90 GLU A CA 1
ATOM 693 C C . GLU A 1 90 ? 13.766 3.042 -14.646 1.00 98.56 90 GLU A C 1
ATOM 695 O O . GLU A 1 90 ? 14.071 3.463 -15.760 1.00 98.56 90 GLU A O 1
ATOM 700 N N . LYS A 1 91 ? 14.624 2.333 -13.900 1.00 98.31 91 LYS A N 1
ATOM 701 C CA . LYS A 1 91 ? 16.007 2.046 -14.328 1.00 98.31 91 LYS A CA 1
ATOM 702 C C . LYS A 1 91 ? 16.075 1.256 -15.630 1.00 98.31 91 LYS A C 1
ATOM 704 O O . LYS A 1 91 ? 16.967 1.461 -16.454 1.00 98.31 91 LYS A O 1
ATOM 709 N N . THR A 1 92 ? 15.150 0.316 -15.811 1.00 98.25 92 THR A N 1
ATOM 710 C CA . THR A 1 92 ? 15.079 -0.488 -17.035 1.00 98.25 92 THR A CA 1
ATOM 711 C C . THR A 1 92 ? 14.692 0.385 -18.225 1.00 98.25 92 THR A C 1
ATOM 713 O O . THR A 1 92 ? 15.307 0.270 -19.281 1.00 98.25 92 THR A O 1
ATOM 716 N N . VAL A 1 93 ? 13.712 1.274 -18.055 1.00 98.56 93 VAL A N 1
ATOM 717 C CA . VAL A 1 93 ? 13.285 2.226 -19.086 1.00 98.56 93 VAL A CA 1
ATOM 718 C C . VAL A 1 93 ? 14.423 3.171 -19.456 1.00 98.56 93 VAL A C 1
ATOM 720 O O . VAL A 1 93 ? 14.697 3.321 -20.642 1.00 98.56 93 VAL A O 1
ATOM 723 N N . GLU A 1 94 ? 15.124 3.736 -18.472 1.00 98.38 94 GLU A N 1
ATOM 724 C CA . GLU A 1 94 ? 16.298 4.589 -18.694 1.00 98.38 94 GLU A CA 1
ATOM 725 C C . GLU A 1 94 ? 17.369 3.850 -19.511 1.00 98.38 94 GLU A C 1
ATOM 727 O O . GLU A 1 94 ? 17.739 4.279 -20.602 1.00 98.38 94 GLU A O 1
ATOM 732 N N . THR A 1 95 ? 17.751 2.649 -19.069 1.00 98.25 95 THR A N 1
ATOM 733 C CA . THR A 1 95 ? 18.748 1.819 -19.765 1.00 98.25 95 THR A CA 1
ATOM 734 C C . THR A 1 95 ? 18.332 1.484 -21.201 1.00 98.25 95 THR A C 1
ATOM 736 O O . THR A 1 95 ? 19.170 1.417 -22.102 1.00 98.25 95 THR A O 1
ATOM 739 N N . LEU A 1 96 ? 17.049 1.198 -21.435 1.00 98.19 96 LEU A N 1
ATOM 740 C CA . LEU A 1 96 ? 16.542 0.899 -22.775 1.00 98.19 96 LEU A CA 1
ATOM 741 C C . LEU A 1 96 ? 16.512 2.148 -23.658 1.00 98.19 96 LEU A C 1
ATOM 743 O O . LEU A 1 96 ? 16.859 2.051 -24.832 1.00 98.19 96 LEU A O 1
ATOM 747 N N . SER A 1 97 ? 16.144 3.299 -23.100 1.00 98.19 97 SER A N 1
ATOM 748 C CA . SER A 1 97 ? 16.158 4.585 -23.799 1.00 98.19 97 SER A CA 1
ATOM 749 C C . SER A 1 97 ? 17.568 4.953 -24.264 1.00 98.19 97 SER A C 1
ATOM 751 O O . SER A 1 97 ? 17.762 5.323 -25.426 1.00 98.19 97 SER A O 1
ATOM 753 N N . ASP A 1 98 ? 18.568 4.769 -23.402 1.00 98.00 98 ASP A N 1
ATOM 754 C CA . ASP A 1 98 ? 19.973 5.010 -23.743 1.00 98.00 98 ASP A CA 1
ATOM 755 C C . ASP A 1 98 ? 20.443 4.081 -24.865 1.00 98.00 98 ASP A C 1
ATOM 757 O O . ASP A 1 98 ? 21.048 4.525 -25.841 1.00 98.00 98 ASP A O 1
ATOM 761 N N . LYS A 1 99 ? 20.096 2.790 -24.783 1.00 98.00 99 LYS A N 1
ATOM 762 C CA . LYS A 1 99 ? 20.428 1.809 -25.828 1.00 98.00 99 LYS A CA 1
ATOM 763 C C . LYS A 1 99 ? 19.776 2.132 -27.168 1.00 98.00 99 LYS A C 1
ATOM 765 O O . LYS A 1 99 ? 20.403 1.923 -28.203 1.00 98.00 99 LYS A O 1
ATOM 770 N N . ILE A 1 100 ? 18.529 2.604 -27.167 1.00 97.81 100 ILE A N 1
ATOM 771 C CA . ILE A 1 100 ? 17.844 3.030 -28.394 1.00 97.81 100 ILE A CA 1
ATOM 772 C C . ILE A 1 100 ? 18.580 4.223 -29.002 1.00 97.81 100 ILE A C 1
ATOM 774 O O . ILE A 1 100 ? 18.898 4.193 -30.188 1.00 97.81 100 ILE A O 1
ATOM 778 N N . THR A 1 101 ? 18.917 5.223 -28.188 1.00 97.06 101 THR A N 1
ATOM 779 C CA . THR A 1 101 ? 19.662 6.408 -28.640 1.00 97.06 101 THR A CA 1
ATOM 780 C C . THR A 1 101 ? 21.011 6.014 -29.245 1.00 97.06 101 THR A C 1
ATOM 782 O O . THR A 1 101 ? 21.327 6.402 -30.368 1.00 97.06 101 THR A O 1
ATOM 785 N N . GLU A 1 102 ? 21.770 5.146 -28.569 1.00 97.56 102 GLU A N 1
ATOM 786 C CA . GLU A 1 102 ? 23.042 4.628 -29.082 1.00 97.56 102 GLU A CA 1
ATOM 787 C C . GLU A 1 102 ? 22.866 3.888 -30.421 1.00 97.56 102 GLU A C 1
ATOM 789 O O . GLU A 1 102 ? 23.671 4.048 -31.345 1.00 97.56 102 GLU A O 1
ATOM 794 N N . GLN A 1 103 ? 21.813 3.074 -30.551 1.00 96.62 103 GLN A N 1
ATOM 795 C CA . GLN A 1 103 ? 21.511 2.360 -31.791 1.00 96.62 103 GLN A CA 1
ATOM 796 C C . GLN A 1 103 ? 21.156 3.312 -32.935 1.00 96.62 103 GLN A C 1
ATOM 798 O O . GLN A 1 103 ? 21.633 3.111 -34.056 1.00 96.62 103 GLN A O 1
ATOM 803 N N . GLU A 1 104 ? 20.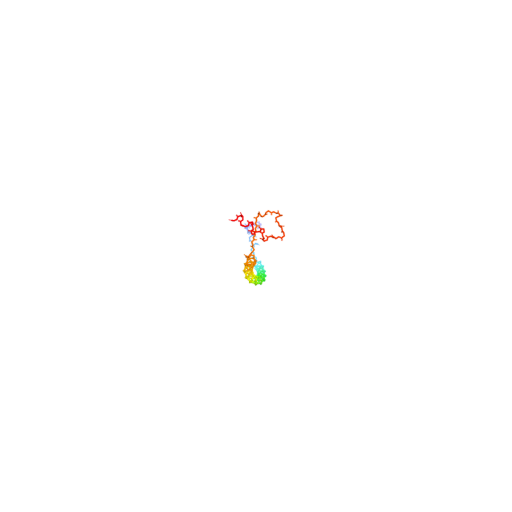359 4.347 -32.674 1.00 96.19 104 GLU A N 1
ATOM 804 C CA . GLU A 1 104 ? 20.015 5.363 -33.668 1.00 96.19 104 GLU A CA 1
ATOM 805 C C . GLU A 1 104 ? 21.253 6.136 -34.132 1.00 96.19 104 GLU A C 1
ATOM 807 O O . GLU A 1 104 ? 21.482 6.259 -35.342 1.00 96.19 104 GLU A O 1
ATOM 812 N N . ASP A 1 105 ? 22.092 6.574 -33.193 1.00 95.56 105 ASP A N 1
ATOM 813 C CA . ASP A 1 105 ? 23.339 7.283 -33.481 1.00 95.56 105 ASP A CA 1
ATOM 814 C C . ASP A 1 105 ? 24.291 6.414 -34.299 1.00 95.56 105 ASP A C 1
ATOM 816 O O . ASP A 1 105 ? 24.823 6.843 -35.326 1.00 95.56 105 ASP A O 1
ATOM 820 N N . ARG A 1 106 ? 24.470 5.148 -33.905 1.00 95.88 106 ARG A N 1
ATOM 821 C CA . ARG A 1 106 ? 25.312 4.201 -34.641 1.00 95.88 106 ARG A CA 1
ATOM 822 C C . ARG A 1 106 ? 24.768 3.934 -36.041 1.00 95.88 106 ARG A C 1
ATOM 824 O O . ARG A 1 106 ? 25.553 3.888 -36.988 1.00 95.88 106 ARG A O 1
ATOM 831 N N . SER A 1 107 ? 23.453 3.773 -36.182 1.00 95.38 107 SER A N 1
ATOM 832 C CA . SER A 1 107 ? 22.804 3.529 -37.473 1.00 95.38 107 SER A CA 1
ATOM 833 C C . SER A 1 107 ? 22.908 4.729 -38.413 1.00 95.38 107 SER A C 1
ATOM 835 O O . SER A 1 107 ? 22.945 4.539 -39.627 1.00 95.38 107 SER A O 1
ATOM 837 N N . ARG A 1 108 ? 22.930 5.955 -37.878 1.00 94.88 108 ARG A N 1
ATOM 838 C CA . ARG A 1 108 ? 22.993 7.199 -38.660 1.00 94.88 108 ARG A CA 1
ATOM 839 C C . ARG A 1 108 ? 24.393 7.799 -38.740 1.00 94.88 108 ARG A C 1
ATOM 841 O O . ARG A 1 108 ? 24.567 8.801 -39.422 1.00 94.88 108 ARG A O 1
ATOM 848 N N . ARG A 1 109 ? 25.398 7.183 -38.112 1.00 94.56 109 ARG A N 1
ATOM 849 C CA . ARG A 1 109 ? 26.772 7.702 -38.013 1.00 94.56 109 ARG A CA 1
ATOM 850 C C . ARG A 1 109 ? 27.403 8.078 -39.356 1.00 94.56 109 ARG A C 1
ATOM 852 O O . ARG A 1 109 ? 28.216 8.995 -39.408 1.00 94.56 109 ARG A O 1
ATOM 859 N N . SER A 1 110 ? 27.066 7.362 -40.425 1.00 92.88 110 SER A N 1
ATOM 860 C CA . SER A 1 110 ? 27.588 7.619 -41.775 1.00 92.88 110 SER A CA 1
ATOM 861 C C . SER A 1 110 ? 26.648 8.455 -42.645 1.00 92.88 110 SER A C 1
ATOM 863 O O . SER A 1 110 ? 26.975 8.738 -43.795 1.00 92.88 110 SER A O 1
ATOM 865 N N . ASN A 1 111 ? 25.492 8.856 -42.118 1.00 92.75 111 ASN A N 1
ATOM 866 C CA . ASN A 1 111 ? 24.520 9.641 -42.858 1.00 92.75 111 ASN A CA 1
ATOM 867 C C . ASN A 1 111 ? 24.866 11.124 -42.722 1.00 92.75 111 ASN A C 1
ATOM 869 O O . ASN A 1 111 ? 24.987 11.652 -41.619 1.00 92.75 111 ASN A O 1
ATOM 873 N N . LEU A 1 112 ? 24.973 11.814 -43.855 1.00 88.38 112 LEU A N 1
ATOM 874 C CA . LEU A 1 112 ? 25.132 13.264 -43.906 1.00 88.38 112 LEU A CA 1
ATOM 875 C C . LEU A 1 112 ? 23.795 13.902 -44.282 1.00 88.38 112 LEU A C 1
ATOM 877 O O . LEU A 1 112 ? 23.142 13.474 -45.233 1.00 88.38 112 LEU A O 1
ATOM 881 N N . ARG A 1 113 ? 23.388 14.940 -43.545 1.00 89.12 113 ARG A N 1
ATOM 882 C CA . ARG A 1 113 ? 22.200 15.737 -43.866 1.00 89.12 113 ARG A CA 1
ATOM 883 C C . ARG A 1 113 ? 22.634 17.078 -44.446 1.00 89.12 113 ARG A C 1
ATOM 885 O O . ARG A 1 113 ? 23.099 17.948 -43.717 1.00 89.12 113 ARG A O 1
ATOM 892 N N . LEU A 1 114 ? 22.470 17.232 -45.755 1.00 86.06 114 LEU A N 1
ATOM 893 C CA . LEU A 1 114 ? 22.775 18.466 -46.477 1.00 86.06 114 LEU A CA 1
ATOM 894 C C . LEU A 1 114 ? 21.528 19.362 -46.495 1.00 86.06 114 LEU A C 1
ATOM 896 O O . LEU A 1 114 ? 20.454 18.921 -46.900 1.00 86.06 114 LEU A O 1
ATOM 900 N N . VAL A 1 115 ? 21.652 20.604 -46.022 1.00 88.25 115 VAL A N 1
ATOM 901 C CA . VAL A 1 115 ? 20.551 21.582 -45.931 1.00 88.25 115 VAL A CA 1
ATOM 902 C C . VAL A 1 115 ? 20.865 22.769 -46.843 1.00 88.25 115 VAL A C 1
ATOM 904 O O . VAL A 1 115 ? 21.998 23.236 -46.857 1.00 88.25 115 VAL A O 1
ATOM 907 N N . GLY A 1 116 ? 19.872 23.261 -47.592 1.00 84.44 116 GLY A N 1
ATOM 908 C CA . GLY A 1 116 ? 20.041 24.396 -48.514 1.00 84.44 116 GLY A CA 1
ATOM 909 C C . GLY A 1 116 ? 20.451 24.016 -49.942 1.00 84.44 116 GLY A C 1
ATOM 910 O O . GLY A 1 116 ? 20.861 24.885 -50.708 1.00 84.44 116 GLY A O 1
ATOM 911 N N . LEU A 1 117 ? 20.336 22.737 -50.313 1.00 82.81 117 LEU A N 1
ATOM 912 C CA . LEU A 1 117 ? 20.481 22.305 -51.702 1.00 82.81 117 LEU A CA 1
ATOM 913 C C . LEU A 1 117 ? 19.331 22.876 -52.554 1.00 82.81 117 LEU A C 1
ATOM 915 O O . LEU A 1 117 ? 18.173 22.762 -52.142 1.00 82.81 117 LEU A O 1
ATOM 919 N N . PRO A 1 118 ? 19.617 23.487 -53.718 1.00 79.50 118 PRO A N 1
ATOM 920 C CA . PRO A 1 118 ? 18.574 23.951 -54.624 1.00 79.50 118 PRO A CA 1
ATOM 921 C C . PRO A 1 118 ? 17.768 22.761 -55.161 1.00 79.50 118 PRO A C 1
ATOM 923 O O . PRO A 1 118 ? 18.329 21.766 -55.612 1.00 79.50 118 PRO A O 1
ATOM 926 N N . GLU A 1 119 ? 16.441 22.858 -55.120 1.00 79.25 119 GLU A N 1
ATOM 927 C CA . G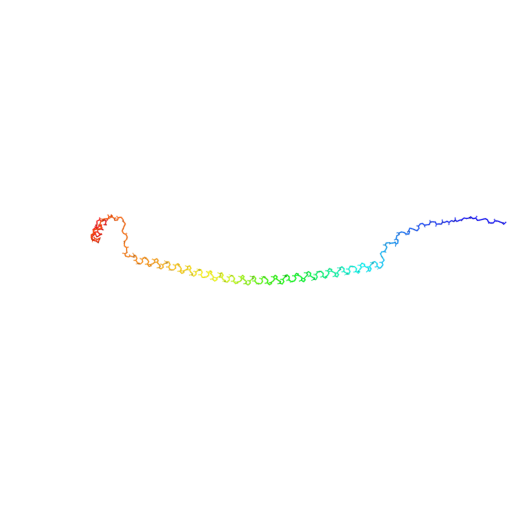LU A 1 119 ? 15.559 21.812 -55.643 1.00 79.25 119 GLU A CA 1
ATOM 928 C C . GLU A 1 119 ? 15.670 21.708 -57.179 1.00 79.25 119 GLU A C 1
ATOM 930 O O . GLU A 1 119 ? 15.826 22.719 -57.867 1.00 79.25 119 GLU A O 1
ATOM 935 N N . LYS A 1 120 ? 15.513 20.492 -57.731 1.00 68.12 120 LYS A N 1
ATOM 936 C CA . LYS A 1 120 ? 15.509 20.177 -59.183 1.00 68.12 120 LYS A CA 1
ATOM 937 C C . LYS A 1 120 ? 16.869 20.229 -59.900 1.00 68.12 120 LYS A C 1
ATOM 939 O O . LYS A 1 120 ? 16.902 20.293 -61.127 1.00 68.12 120 LYS A O 1
ATOM 944 N N . THR A 1 121 ? 17.985 20.148 -59.175 1.00 61.84 121 THR A N 1
ATOM 945 C CA . THR A 1 121 ? 19.325 19.930 -59.764 1.00 61.84 121 THR A CA 1
ATOM 946 C C . THR A 1 121 ? 19.689 18.457 -59.958 1.00 61.84 121 THR A C 1
ATOM 948 O O . THR A 1 121 ? 20.782 18.150 -60.435 1.00 61.84 121 THR A O 1
ATOM 951 N N . ASP A 1 122 ? 18.771 17.552 -59.626 1.00 61.53 122 ASP A N 1
ATOM 952 C CA . ASP A 1 122 ? 18.957 16.108 -59.729 1.00 61.53 122 ASP A CA 1
ATOM 953 C C . ASP A 1 122 ? 18.878 15.682 -61.200 1.00 61.53 122 ASP A C 1
ATOM 955 O O . ASP A 1 122 ? 17.827 15.332 -61.738 1.00 61.53 122 ASP A O 1
ATOM 959 N N . GLY A 1 123 ? 20.012 15.769 -61.892 1.00 64.94 123 GLY A N 1
ATOM 960 C CA . GLY A 1 123 ? 20.222 15.028 -63.130 1.00 64.94 123 GLY A CA 1
ATOM 961 C C . GLY A 1 123 ? 20.284 13.517 -62.868 1.00 64.94 123 GLY A C 1
ATOM 962 O O . GLY A 1 123 ? 20.139 13.048 -61.744 1.00 64.94 123 GLY A O 1
ATOM 963 N N . SER A 1 124 ? 20.572 12.739 -63.914 1.00 72.00 124 SER A N 1
ATOM 964 C CA . SER A 1 124 ? 20.678 11.271 -63.826 1.00 72.00 124 SER A CA 1
ATOM 965 C C . SER A 1 124 ? 21.758 10.757 -62.853 1.00 72.00 124 SER A C 1
ATOM 967 O O . SER A 1 124 ? 21.754 9.565 -62.554 1.00 72.00 124 SER A O 1
ATOM 969 N N . ASP A 1 125 ? 22.680 11.608 -62.387 1.00 83.06 125 ASP A N 1
ATOM 970 C CA . ASP A 1 125 ? 23.754 11.240 -61.458 1.00 83.06 125 ASP A CA 1
ATOM 971 C C . ASP A 1 125 ? 23.967 12.319 -60.377 1.00 83.06 125 ASP A C 1
ATOM 973 O O . ASP A 1 125 ? 24.597 13.359 -60.600 1.00 83.06 125 ASP A O 1
ATOM 977 N N . PHE A 1 126 ? 23.427 12.059 -59.184 1.00 82.31 126 PHE A N 1
ATOM 978 C CA . PHE A 1 126 ? 23.537 12.930 -58.011 1.00 82.31 126 PHE A CA 1
ATOM 979 C C . PHE A 1 126 ? 24.954 12.950 -57.411 1.00 82.31 126 PHE A C 1
ATOM 981 O O . PHE A 1 126 ? 25.355 13.950 -56.816 1.00 82.31 126 PHE A O 1
ATOM 988 N N . CYS A 1 127 ? 25.743 11.885 -57.593 1.00 85.12 127 CYS A N 1
ATOM 989 C CA . CYS A 1 127 ? 27.097 11.792 -57.044 1.00 85.12 127 CYS A CA 1
ATOM 990 C C . CYS A 1 127 ? 28.037 12.791 -57.725 1.00 85.12 127 CYS A C 1
ATOM 992 O O . CYS A 1 127 ? 28.747 13.531 -57.042 1.00 85.12 127 CYS A O 1
ATOM 994 N N . MET A 1 128 ? 27.996 12.878 -59.060 1.00 85.31 128 MET A N 1
ATOM 995 C CA . MET A 1 128 ? 28.786 13.873 -59.798 1.00 85.31 128 MET A CA 1
ATOM 996 C C . MET A 1 128 ? 28.371 15.308 -59.464 1.00 85.31 128 MET A C 1
ATOM 998 O O . MET A 1 128 ? 29.218 16.201 -59.360 1.00 85.31 128 MET A O 1
ATOM 1002 N N . PHE A 1 129 ? 27.066 15.543 -59.301 1.00 85.19 129 PHE A N 1
ATOM 1003 C CA . PHE A 1 129 ? 26.559 16.845 -58.883 1.00 85.19 129 PHE A CA 1
ATOM 1004 C C . PHE A 1 129 ? 27.101 17.231 -57.500 1.00 85.19 129 PHE A C 1
ATOM 1006 O O . PHE A 1 129 ? 27.661 18.319 -57.358 1.00 85.19 129 PHE A O 1
ATOM 1013 N N . LEU A 1 130 ? 27.007 16.330 -56.513 1.00 86.81 130 LEU A N 1
ATOM 1014 C CA . LEU A 1 130 ? 27.539 16.550 -55.167 1.00 86.81 130 LEU A CA 1
ATOM 1015 C C . LEU A 1 130 ? 29.046 16.809 -55.168 1.00 86.81 130 LEU A C 1
ATOM 1017 O O . LEU A 1 130 ? 29.498 17.727 -54.489 1.00 86.81 130 LEU A O 1
ATOM 1021 N N . GLU A 1 131 ? 29.827 16.051 -55.941 1.00 87.44 131 GLU A N 1
ATOM 1022 C CA . GLU A 1 131 ? 31.277 16.247 -56.035 1.00 87.44 131 GLU A CA 1
ATOM 1023 C C . GLU A 1 131 ? 31.623 17.651 -56.552 1.00 87.44 131 GLU A C 1
ATOM 1025 O O . GLU A 1 131 ? 32.482 18.336 -55.992 1.00 87.44 131 GLU A O 1
ATOM 1030 N N . LYS A 1 132 ? 30.932 18.109 -57.602 1.00 86.88 132 LYS A N 1
ATOM 1031 C CA . LYS A 1 132 ? 31.123 19.454 -58.156 1.00 86.88 132 LYS A CA 1
ATOM 1032 C C . LYS A 1 132 ? 30.662 20.539 -57.186 1.00 86.88 132 LYS A C 1
ATOM 1034 O O . LYS A 1 132 ? 31.345 21.550 -57.045 1.00 86.88 132 LYS A O 1
ATOM 1039 N N . TRP A 1 133 ? 29.516 20.340 -56.541 1.00 86.12 133 TRP A N 1
ATOM 1040 C CA . TRP A 1 133 ? 28.951 21.295 -55.593 1.00 86.12 133 TRP A CA 1
ATOM 1041 C C . TRP A 1 133 ? 29.855 21.474 -54.369 1.00 86.12 133 TRP A C 1
ATOM 1043 O O . TRP A 1 133 ? 30.157 22.610 -54.006 1.00 86.12 133 TRP A O 1
ATOM 1053 N N . LEU A 1 134 ? 30.363 20.376 -53.794 1.00 86.38 134 LEU A N 1
ATOM 1054 C CA . LEU A 1 134 ? 31.302 20.417 -52.671 1.00 86.38 134 LEU A CA 1
ATOM 1055 C C . LEU A 1 134 ? 32.588 21.157 -53.049 1.00 86.38 134 LEU A C 1
ATOM 1057 O O . LEU A 1 134 ? 32.970 22.070 -52.333 1.00 86.38 134 LEU A O 1
ATOM 1061 N N . LYS A 1 135 ? 33.201 20.838 -54.199 1.00 88.00 135 LYS A N 1
ATOM 1062 C CA . LYS A 1 135 ? 34.418 21.520 -54.688 1.00 88.00 135 LYS A CA 1
ATOM 1063 C C . LYS A 1 135 ? 34.235 23.015 -54.967 1.00 88.00 135 LYS A C 1
ATOM 1065 O O . LYS A 1 135 ? 35.220 23.738 -55.036 1.00 88.00 135 LYS A O 1
ATOM 1070 N N . ALA A 1 136 ? 33.009 23.454 -55.243 1.00 85.06 136 ALA A N 1
ATOM 1071 C CA . ALA A 1 136 ? 32.707 24.853 -55.526 1.00 85.06 136 ALA A CA 1
ATOM 1072 C C . ALA A 1 136 ? 32.315 25.652 -54.272 1.00 85.06 136 ALA A C 1
ATOM 1074 O O . ALA A 1 136 ? 32.386 26.878 -54.301 1.00 85.06 136 ALA A O 1
ATOM 1075 N N . THR A 1 137 ? 31.857 24.973 -53.214 1.00 78.88 137 THR A N 1
ATOM 1076 C CA . THR A 1 137 ? 31.269 25.602 -52.018 1.00 78.88 137 THR A CA 1
ATOM 1077 C C . THR A 1 137 ? 32.198 25.555 -50.800 1.00 78.88 137 THR A C 1
ATOM 1079 O O . THR A 1 137 ? 32.128 26.457 -49.966 1.00 78.88 137 THR A O 1
ATOM 1082 N N . LEU A 1 138 ? 33.043 24.522 -50.689 1.00 68.88 138 LEU A N 1
ATOM 1083 C CA . LEU A 1 138 ? 34.115 24.381 -49.692 1.00 68.88 138 LEU A CA 1
ATOM 1084 C C . LEU A 1 138 ? 35.459 24.797 -50.294 1.00 68.88 138 LEU A C 1
ATOM 1086 O O . LEU A 1 138 ? 36.243 25.426 -49.551 1.00 68.88 138 LEU A O 1
#

Secondary structure (DSSP, 8-state):
----------------TTSSTTS--HHHHHHHHHHHHHHHHHHHHHHHHHHHHHHHHHHHHHHHHHHHHHHHHHHHHHHHHHHHHHHHHHHHHHHHHHHHHHHHHHHHTT-----SPPTT---S-HHHHHHHHHHHH-

Radius of gyration: 58.83 Å; chains: 1; bounding box: 112×33×175 Å

pLDDT: mean 85.31, std 19.58, range [37.0, 98.62]

Foldseek 3Di:
DDDDDDDDDDDDDPPPPPPPPPDQDPVNVVVVVVVVVVVVVVVVVVVVVVVVVVVVVVVVVVVVVVVVVVVVVVVVVVVVVVVVVVVVVVVVVVVVVVVVVVVVCVVCVPPDDDPDDDPPPDDPDVPVVVVVVVVVPD